Protein AF-A0A800CCV8-F1 (afdb_monomer_lite)

Radius of gyration: 23.52 Å; chains: 1; bounding box: 47×43×49 Å

Secondary structure (DSSP, 8-state):
--SSGGG----HHHHHHHHHHHHHHHHHHHHHHHHHH-----HHHH---------SS---HHHHHHHHHHTT-TT------

Structure (mmCIF, N/CA/C/O backbone):
data_AF-A0A800CCV8-F1
#
_entry.id   AF-A0A800CCV8-F1
#
loop_
_atom_site.group_PDB
_atom_site.id
_atom_site.type_symbol
_atom_site.label_atom_id
_atom_site.label_alt_id
_atom_site.label_comp_id
_atom_site.label_asym_id
_atom_site.label_entity_id
_atom_site.label_seq_id
_atom_site.pdbx_PDB_ins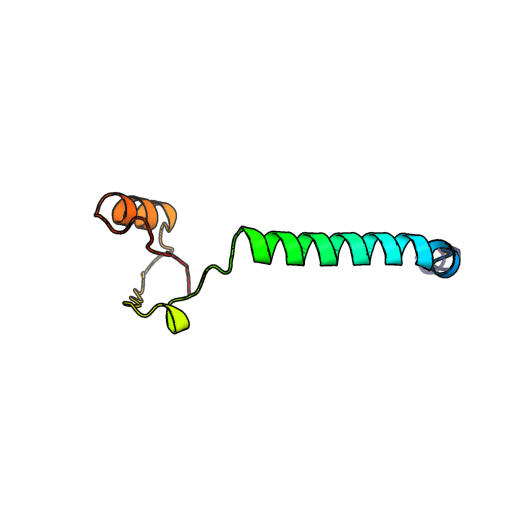_code
_atom_site.Cartn_x
_atom_site.Cartn_y
_atom_site.Cartn_z
_atom_site.occupancy
_atom_site.B_iso_or_equiv
_atom_site.auth_seq_id
_atom_site.auth_comp_id
_atom_site.auth_asym_id
_atom_site.auth_atom_id
_atom_site.pdbx_PDB_model_num
ATOM 1 N N . MET A 1 1 ? 28.798 28.707 -12.889 1.00 54.41 1 MET A N 1
ATOM 2 C CA . MET A 1 1 ? 27.911 27.558 -12.580 1.00 54.41 1 MET A CA 1
ATOM 3 C C . MET A 1 1 ? 27.274 26.875 -13.801 1.00 54.41 1 MET A C 1
ATOM 5 O O . MET A 1 1 ? 26.728 25.796 -13.642 1.00 54.41 1 MET A O 1
ATOM 9 N N . ARG A 1 2 ? 27.340 27.441 -15.020 1.00 56.12 2 ARG A N 1
ATOM 10 C CA . ARG A 1 2 ? 26.590 26.954 -16.199 1.00 56.12 2 ARG A CA 1
ATOM 11 C C . ARG A 1 2 ? 27.322 25.916 -17.078 1.00 56.12 2 ARG A C 1
ATOM 13 O O . ARG A 1 2 ? 26.758 25.455 -18.059 1.00 56.12 2 ARG A O 1
ATOM 20 N N . THR A 1 3 ? 28.563 25.554 -16.744 1.00 59.28 3 THR A N 1
ATOM 21 C CA . THR A 1 3 ? 29.473 24.774 -17.613 1.00 59.28 3 THR A CA 1
ATOM 22 C C . THR A 1 3 ? 29.759 23.347 -17.135 1.00 59.28 3 THR A C 1
ATOM 24 O O . THR A 1 3 ? 30.414 22.594 -17.849 1.00 59.28 3 THR A O 1
ATOM 27 N N . LEU A 1 4 ? 29.268 22.946 -15.956 1.00 63.66 4 LEU A N 1
ATOM 28 C CA . LEU A 1 4 ? 29.518 21.605 -15.402 1.00 63.66 4 LEU A CA 1
ATOM 29 C C . LEU A 1 4 ? 28.557 20.536 -15.953 1.00 63.66 4 LEU A C 1
ATOM 31 O O . LEU A 1 4 ? 28.916 19.366 -16.009 1.00 63.66 4 LEU A O 1
ATOM 35 N N . ILE A 1 5 ? 27.364 20.928 -16.416 1.00 63.94 5 ILE A N 1
ATOM 36 C CA . ILE A 1 5 ? 26.320 19.983 -16.850 1.00 63.94 5 ILE A CA 1
ATOM 37 C C . ILE A 1 5 ? 26.527 19.512 -18.305 1.00 63.94 5 ILE A C 1
ATOM 39 O O . ILE A 1 5 ? 26.132 18.406 -18.656 1.00 63.94 5 ILE A O 1
ATOM 43 N N . SER A 1 6 ? 27.212 20.288 -19.158 1.00 60.88 6 SER A N 1
ATOM 44 C CA . SER A 1 6 ? 27.311 19.974 -20.598 1.00 60.88 6 SER A CA 1
ATOM 45 C C . SER A 1 6 ? 28.292 18.845 -20.958 1.00 60.88 6 SER A C 1
ATOM 47 O O . SER A 1 6 ? 28.397 18.503 -22.132 1.00 60.88 6 SER A O 1
ATOM 49 N N . LYS A 1 7 ? 29.037 18.289 -19.989 1.00 63.94 7 LYS A N 1
ATOM 50 C CA . LYS A 1 7 ? 30.005 17.193 -20.210 1.00 63.94 7 LYS A CA 1
ATOM 51 C C . LYS A 1 7 ? 29.520 15.824 -19.716 1.00 63.94 7 LYS A C 1
ATOM 53 O O . LYS A 1 7 ? 30.260 14.849 -19.810 1.00 63.94 7 LYS A O 1
ATOM 58 N N . LEU A 1 8 ? 28.299 15.729 -19.192 1.00 71.06 8 LEU A N 1
ATOM 59 C CA . LEU A 1 8 ? 27.728 14.474 -18.700 1.00 71.06 8 LEU A CA 1
ATOM 60 C C . LEU A 1 8 ? 27.025 13.729 -19.842 1.00 71.06 8 LEU A C 1
ATOM 62 O O . LEU A 1 8 ? 25.814 13.821 -20.019 1.00 71.06 8 LEU A O 1
ATOM 66 N N . HIS A 1 9 ? 27.800 12.993 -20.639 1.00 74.12 9 HIS A N 1
ATOM 67 C CA . HIS A 1 9 ? 27.271 12.033 -21.609 1.00 74.12 9 HIS A CA 1
ATOM 68 C C . HIS A 1 9 ? 27.088 10.666 -20.939 1.00 74.12 9 HIS A C 1
ATOM 70 O O . HIS A 1 9 ? 28.032 9.887 -20.825 1.00 74.12 9 HIS A O 1
ATOM 76 N N . PHE A 1 10 ? 25.867 10.375 -20.492 1.00 82.06 10 PHE A N 1
ATOM 77 C CA . PHE A 1 10 ? 25.486 9.049 -20.004 1.00 82.06 10 PHE A CA 1
ATOM 78 C C . PHE A 1 10 ? 24.863 8.222 -21.131 1.00 82.06 10 PHE A C 1
ATOM 80 O O . PHE A 1 10 ? 23.903 8.651 -21.773 1.00 82.06 10 PHE A O 1
ATOM 87 N N . ASP A 1 11 ? 25.375 7.011 -21.345 1.00 85.81 11 ASP A N 1
ATOM 88 C CA . ASP A 1 11 ? 24.813 6.075 -22.318 1.00 85.81 11 ASP A CA 1
ATOM 89 C C . ASP A 1 11 ? 23.630 5.294 -21.722 1.00 85.81 11 ASP A C 1
ATOM 91 O O . ASP A 1 11 ? 23.743 4.150 -21.274 1.00 85.81 11 ASP A O 1
ATOM 95 N N . PHE A 1 12 ? 22.464 5.936 -21.708 1.00 86.69 12 PHE A N 1
ATOM 96 C CA . PHE A 1 12 ? 21.216 5.301 -21.285 1.00 86.69 12 PHE A CA 1
ATOM 97 C C . PHE A 1 12 ? 20.766 4.201 -22.254 1.00 86.69 12 PHE A C 1
ATOM 99 O O . PHE A 1 12 ? 20.186 3.194 -21.837 1.00 86.69 12 PHE A O 1
ATOM 106 N N . MET A 1 13 ? 21.030 4.372 -23.552 1.00 90.69 13 MET A N 1
ATOM 107 C CA . MET A 1 13 ? 20.527 3.461 -24.581 1.00 90.69 13 MET A CA 1
ATOM 108 C C . MET A 1 13 ? 21.271 2.127 -24.572 1.00 90.69 13 MET A C 1
ATOM 110 O O . MET A 1 13 ? 20.631 1.077 -24.682 1.00 90.69 13 MET A O 1
ATOM 114 N N . GLY A 1 14 ? 22.584 2.136 -24.332 1.00 89.44 14 GLY A N 1
ATOM 115 C CA . GLY A 1 14 ? 23.385 0.925 -24.165 1.00 89.44 14 GLY A CA 1
ATOM 116 C C . GLY A 1 14 ? 22.981 0.090 -22.946 1.00 89.44 14 GLY A C 1
ATOM 117 O O . GLY A 1 14 ? 23.075 -1.138 -22.974 1.00 89.44 14 GLY A O 1
ATOM 118 N N . LYS A 1 15 ? 22.461 0.719 -21.881 1.00 93.12 15 LYS A N 1
ATOM 119 C CA . LYS A 1 15 ? 22.034 0.034 -20.643 1.00 93.12 15 LYS A CA 1
ATOM 120 C C . LYS A 1 15 ? 20.558 -0.367 -20.613 1.00 93.12 15 LYS A C 1
ATOM 122 O O . LYS A 1 15 ? 20.140 -1.064 -19.687 1.00 93.12 15 LYS A O 1
ATOM 127 N N . ARG A 1 16 ? 19.774 -0.020 -21.641 1.00 94.00 16 ARG A N 1
ATOM 128 C CA . ARG A 1 16 ? 18.325 -0.284 -21.707 1.00 94.00 16 ARG A CA 1
ATOM 129 C C . ARG A 1 16 ? 17.954 -1.742 -21.433 1.00 94.00 16 ARG A C 1
ATOM 131 O O . ARG A 1 16 ? 16.988 -1.989 -20.724 1.00 94.00 16 ARG A O 1
ATOM 138 N N . LYS A 1 17 ? 18.696 -2.709 -21.986 1.00 94.38 17 LYS A N 1
ATOM 139 C CA . LYS A 1 17 ? 18.384 -4.142 -21.810 1.00 94.38 17 LYS A CA 1
ATOM 140 C C . LYS A 1 17 ? 18.535 -4.594 -20.355 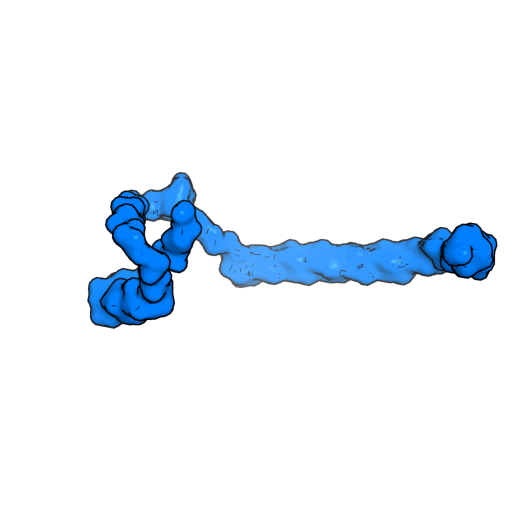1.00 94.38 17 LYS A C 1
ATOM 142 O O . LYS A 1 17 ? 17.684 -5.326 -19.863 1.00 94.38 17 LYS A O 1
ATOM 147 N N . LEU A 1 18 ? 19.576 -4.121 -19.665 1.00 95.44 18 LEU A N 1
ATOM 148 C CA . LEU A 1 18 ? 19.792 -4.418 -18.247 1.00 95.44 18 LEU A CA 1
ATOM 149 C C . LEU A 1 18 ? 18.684 -3.799 -17.388 1.00 95.44 18 LEU A C 1
ATOM 151 O O . LEU A 1 18 ? 18.093 -4.488 -16.562 1.00 95.44 18 LEU A O 1
ATOM 155 N N . ALA A 1 19 ? 18.361 -2.526 -17.632 1.00 96.06 19 ALA A N 1
ATOM 156 C CA . ALA A 1 19 ? 17.273 -1.841 -16.938 1.00 96.06 19 ALA A CA 1
ATOM 157 C C . ALA A 1 19 ? 15.915 -2.520 -17.185 1.00 96.06 19 ALA A C 1
ATOM 159 O O . ALA A 1 19 ? 15.121 -2.666 -16.259 1.00 96.06 19 ALA A O 1
ATOM 160 N N . MET A 1 20 ? 15.662 -2.988 -18.412 1.00 96.81 20 MET A N 1
ATOM 161 C CA . MET A 1 20 ? 14.444 -3.717 -18.768 1.00 96.81 20 MET A CA 1
ATOM 162 C C . MET A 1 20 ? 14.347 -5.053 -18.030 1.00 96.81 20 MET A C 1
ATOM 164 O O . MET A 1 20 ? 13.308 -5.334 -17.443 1.00 96.81 20 MET A O 1
ATOM 168 N N . PHE A 1 21 ? 15.422 -5.848 -18.002 1.00 97.94 21 PHE A N 1
ATOM 169 C CA . PHE A 1 21 ? 15.435 -7.107 -17.253 1.00 97.94 21 PHE A CA 1
ATOM 170 C C . PHE A 1 21 ? 15.190 -6.874 -15.759 1.00 97.94 21 PHE A C 1
ATOM 172 O O . PHE A 1 21 ? 14.341 -7.531 -15.163 1.00 97.94 21 PHE A O 1
ATOM 179 N N . PHE A 1 22 ? 15.873 -5.888 -15.174 1.00 98.06 22 PHE A N 1
ATOM 180 C CA . PHE A 1 22 ? 15.675 -5.510 -13.778 1.00 98.06 22 PHE A CA 1
ATOM 181 C C . PHE A 1 22 ? 14.231 -5.065 -13.497 1.00 98.06 22 PHE A C 1
ATOM 183 O O . PHE A 1 22 ? 13.626 -5.512 -12.526 1.00 98.06 22 PHE A O 1
ATOM 190 N N . SER A 1 23 ? 13.641 -4.255 -14.381 1.00 98.00 23 SER A N 1
ATOM 191 C CA . SER A 1 23 ? 12.248 -3.806 -14.251 1.00 98.00 23 SER A CA 1
ATOM 192 C C . SER A 1 23 ? 11.269 -4.978 -14.312 1.00 98.00 23 SER A C 1
ATOM 194 O O . SER A 1 23 ? 10.374 -5.075 -13.478 1.00 98.00 23 SER A O 1
ATOM 196 N N . ILE A 1 24 ? 11.459 -5.898 -15.262 1.00 98.38 24 ILE A N 1
ATOM 197 C CA . ILE A 1 24 ? 10.625 -7.099 -15.387 1.00 98.38 24 ILE A CA 1
ATOM 198 C C . ILE A 1 24 ? 10.746 -7.962 -14.130 1.00 98.38 24 ILE A C 1
ATOM 200 O O . ILE A 1 24 ? 9.729 -8.404 -13.603 1.00 98.38 24 ILE A O 1
ATOM 204 N N . ALA A 1 25 ? 11.960 -8.163 -13.613 1.00 98.50 25 ALA A N 1
ATOM 205 C CA . ALA A 1 25 ? 12.170 -8.925 -12.388 1.00 98.50 25 ALA A CA 1
ATOM 206 C C . ALA A 1 25 ? 11.434 -8.300 -11.190 1.00 98.50 25 ALA A C 1
ATOM 208 O O . ALA A 1 25 ? 10.784 -9.020 -10.430 1.00 98.50 25 ALA A O 1
ATOM 209 N N . LEU A 1 26 ? 11.470 -6.970 -11.046 1.00 98.44 26 LEU A N 1
ATOM 210 C CA . LEU A 1 26 ? 10.722 -6.263 -10.002 1.00 98.44 26 LEU A CA 1
ATOM 211 C C . LEU A 1 26 ? 9.208 -6.413 -10.164 1.00 98.44 26 LEU A C 1
ATOM 213 O O . LEU A 1 26 ? 8.519 -6.679 -9.182 1.00 98.44 26 LEU A O 1
ATOM 217 N N . ILE A 1 27 ? 8.694 -6.294 -11.391 1.00 98.44 27 ILE A N 1
ATOM 218 C CA . ILE A 1 27 ? 7.266 -6.481 -11.681 1.00 98.44 27 ILE A CA 1
ATOM 219 C C . ILE A 1 27 ? 6.836 -7.900 -11.306 1.00 98.44 27 ILE A C 1
ATOM 221 O O . ILE A 1 27 ? 5.876 -8.072 -10.561 1.00 98.44 27 ILE A O 1
ATOM 225 N N . VAL A 1 28 ? 7.568 -8.919 -11.762 1.00 98.44 28 VAL A N 1
ATOM 226 C CA . VAL A 1 28 ? 7.268 -10.323 -11.442 1.00 98.44 28 VAL A CA 1
ATOM 227 C C . VAL A 1 28 ? 7.318 -10.560 -9.934 1.00 98.44 28 VAL A C 1
ATOM 229 O O . VAL A 1 28 ? 6.422 -11.196 -9.390 1.00 98.44 28 VAL A O 1
ATOM 232 N N . THR A 1 29 ? 8.315 -10.007 -9.243 1.00 98.12 29 THR A N 1
ATOM 233 C CA . THR A 1 29 ? 8.436 -10.129 -7.782 1.00 98.12 29 THR A CA 1
ATOM 234 C C . THR A 1 29 ? 7.263 -9.463 -7.061 1.00 98.12 29 THR A C 1
ATOM 236 O O . THR A 1 29 ? 6.723 -10.029 -6.114 1.00 98.12 29 THR A O 1
ATOM 239 N N . SER A 1 30 ? 6.827 -8.288 -7.522 1.00 97.25 30 SER A N 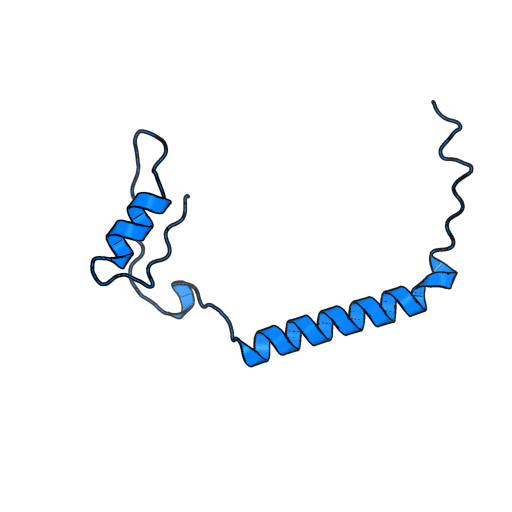1
ATOM 240 C CA . SER A 1 30 ? 5.663 -7.585 -6.975 1.00 97.25 30 SER A CA 1
ATOM 241 C C . SER A 1 30 ? 4.376 -8.390 -7.168 1.00 97.25 30 SER A C 1
ATOM 243 O O . SER A 1 30 ? 3.633 -8.592 -6.208 1.00 97.25 30 SER A O 1
ATOM 245 N N . LEU A 1 31 ? 4.154 -8.929 -8.371 1.00 97.62 31 LEU A N 1
ATOM 246 C CA . LEU A 1 31 ? 2.999 -9.778 -8.667 1.00 97.62 31 LEU A CA 1
ATOM 247 C C . LEU A 1 31 ? 3.017 -11.075 -7.850 1.00 97.62 31 LEU A C 1
ATOM 249 O O . LEU A 1 31 ? 1.990 -11.465 -7.302 1.00 97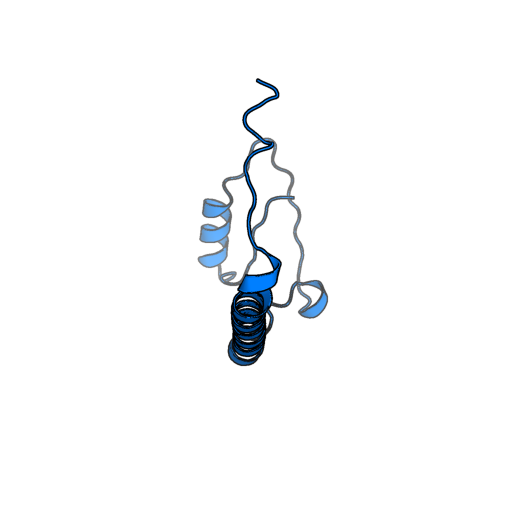.62 31 LEU A O 1
ATOM 253 N N . ALA A 1 32 ? 4.178 -11.719 -7.713 1.00 97.56 32 ALA A N 1
ATOM 254 C CA . ALA A 1 32 ? 4.332 -12.910 -6.882 1.00 97.56 32 ALA A CA 1
ATOM 255 C C . ALA A 1 32 ? 4.059 -12.603 -5.402 1.00 97.56 32 ALA A C 1
ATOM 257 O O . ALA A 1 32 ? 3.345 -13.350 -4.737 1.00 97.56 32 ALA A O 1
ATOM 258 N N . SER A 1 33 ? 4.569 -11.478 -4.892 1.00 97.19 33 SER A N 1
ATOM 259 C CA . SER A 1 33 ? 4.285 -11.015 -3.531 1.00 97.19 33 SER A CA 1
ATOM 260 C C . SER A 1 33 ? 2.787 -10.809 -3.313 1.00 97.19 33 SER A C 1
ATOM 262 O O . SER A 1 33 ? 2.256 -11.261 -2.301 1.00 97.19 33 SER A O 1
ATOM 264 N N . LEU A 1 34 ? 2.107 -10.168 -4.266 1.00 96.19 34 LEU A N 1
ATOM 265 C CA . LEU A 1 34 ? 0.664 -9.950 -4.218 1.00 96.19 34 LEU A CA 1
ATOM 266 C C . LEU A 1 34 ? -0.117 -11.272 -4.241 1.00 96.19 34 LEU A C 1
ATOM 268 O O . LEU A 1 34 ? -1.062 -11.434 -3.479 1.00 96.19 34 LEU A O 1
ATOM 272 N N . ALA A 1 35 ? 0.298 -12.233 -5.070 1.00 95.69 35 ALA A N 1
ATOM 273 C CA . ALA A 1 35 ? -0.352 -13.538 -5.173 1.00 95.69 35 ALA A CA 1
ATOM 274 C C . ALA A 1 35 ? -0.175 -14.404 -3.912 1.00 95.69 35 ALA A C 1
ATOM 276 O O . ALA A 1 35 ? -1.090 -15.134 -3.547 1.00 95.69 35 ALA A O 1
ATOM 277 N N . ILE A 1 36 ? 0.984 -14.327 -3.243 1.00 96.31 36 ILE A N 1
ATOM 278 C CA . ILE A 1 36 ? 1.285 -15.125 -2.040 1.00 96.31 36 ILE A CA 1
ATOM 279 C C . ILE A 1 36 ? 0.679 -14.498 -0.779 1.00 96.31 36 ILE A C 1
ATOM 281 O O . ILE A 1 36 ? 0.140 -15.213 0.060 1.00 96.31 36 ILE A O 1
ATOM 285 N N . ARG A 1 37 ? 0.806 -13.175 -0.610 1.00 93.19 37 ARG A N 1
ATOM 286 C CA . ARG A 1 37 ? 0.358 -12.468 0.605 1.00 93.19 37 ARG A CA 1
ATOM 287 C C . ARG A 1 37 ? -1.090 -11.993 0.526 1.00 93.19 37 ARG A C 1
ATOM 289 O O . ARG A 1 37 ? -1.684 -11.719 1.562 1.00 93.19 37 ARG A O 1
ATOM 296 N N . GLY A 1 38 ? -1.645 -11.894 -0.679 1.00 89.56 38 GLY A N 1
ATOM 297 C CA . GLY A 1 38 ? -2.953 -11.299 -0.915 1.00 89.56 38 GLY A CA 1
ATOM 298 C C . GLY A 1 38 ? -2.947 -9.773 -0.796 1.00 89.56 38 GLY A C 1
ATOM 299 O O . GLY A 1 38 ? -1.908 -9.126 -0.641 1.00 89.56 38 GLY A O 1
ATOM 300 N N . LEU A 1 39 ? -4.145 -9.201 -0.897 1.00 89.25 39 LEU A N 1
ATOM 301 C CA . LEU A 1 39 ? -4.416 -7.782 -0.684 1.00 89.25 39 LEU A CA 1
ATOM 302 C C . LEU A 1 39 ? -4.873 -7.560 0.761 1.00 89.25 39 LEU A C 1
ATOM 304 O O . LEU A 1 39 ? -5.707 -8.310 1.266 1.00 89.25 39 LEU A O 1
ATOM 308 N N . VAL A 1 40 ? -4.374 -6.500 1.401 1.00 83.94 40 VAL A N 1
ATOM 309 C CA . VAL A 1 40 ? -4.968 -5.985 2.642 1.00 83.94 40 VAL A CA 1
ATOM 310 C C . VAL A 1 40 ? -6.144 -5.106 2.237 1.00 83.94 40 VAL A C 1
ATOM 312 O O . VAL A 1 40 ? -5.963 -3.972 1.796 1.00 83.94 40 VAL A O 1
ATOM 315 N N . PHE A 1 41 ? -7.344 -5.669 2.305 1.00 86.75 41 PHE A N 1
ATOM 316 C CA . PHE A 1 41 ? -8.563 -4.963 1.943 1.00 86.75 41 PHE A CA 1
ATOM 317 C C . PHE A 1 41 ? -8.927 -3.924 3.009 1.00 86.75 41 PHE A C 1
ATOM 319 O O . PHE A 1 41 ? -8.897 -4.214 4.202 1.00 86.75 41 PHE A O 1
ATOM 326 N N . GLY A 1 42 ? -9.257 -2.710 2.566 1.00 84.81 42 GLY A N 1
ATOM 327 C CA . GLY A 1 42 ? -9.797 -1.663 3.433 1.00 84.81 42 GLY A CA 1
ATOM 328 C C . GLY A 1 42 ? -11.276 -1.881 3.761 1.00 84.81 42 GLY A C 1
ATOM 329 O O . GLY A 1 42 ? -11.924 -2.772 3.201 1.00 84.81 42 GLY A O 1
ATOM 330 N N . ILE A 1 43 ? -11.821 -1.013 4.620 1.00 85.56 43 ILE A N 1
ATOM 331 C CA . ILE A 1 43 ? -13.198 -1.126 5.133 1.00 85.56 43 ILE A CA 1
ATOM 332 C C . ILE A 1 43 ? -14.251 -1.135 4.017 1.00 85.56 43 ILE A C 1
ATOM 334 O O . ILE A 1 43 ? -15.295 -1.764 4.167 1.00 85.56 43 ILE A O 1
ATOM 338 N N . ASP A 1 44 ? -13.960 -0.486 2.884 1.00 89.38 44 ASP A N 1
ATOM 339 C CA . ASP A 1 44 ? -14.850 -0.421 1.719 1.00 89.38 44 ASP A CA 1
ATOM 340 C C . ASP A 1 44 ? -15.144 -1.808 1.124 1.00 89.38 44 ASP A C 1
ATOM 342 O O . ASP A 1 44 ? -16.171 -2.010 0.480 1.00 89.38 44 ASP A O 1
ATOM 346 N N . PHE A 1 45 ? -14.248 -2.776 1.347 1.00 89.50 45 PHE A N 1
ATOM 347 C CA . PHE A 1 45 ? -14.348 -4.138 0.823 1.00 89.50 45 PHE A CA 1
ATOM 348 C C . PHE A 1 45 ? -14.615 -5.184 1.911 1.00 89.50 45 PHE A C 1
ATOM 350 O O . PHE A 1 45 ? -15.177 -6.236 1.611 1.00 89.50 45 PHE A O 1
ATOM 357 N N . THR A 1 46 ? -14.219 -4.926 3.162 1.00 86.88 46 THR A N 1
ATOM 358 C CA . THR A 1 46 ? -14.432 -5.851 4.292 1.00 86.88 46 THR A CA 1
ATOM 359 C C . THR A 1 46 ? -15.688 -5.542 5.102 1.00 86.88 46 THR A C 1
ATOM 361 O O . THR A 1 46 ? -16.134 -6.380 5.884 1.00 86.88 46 THR A O 1
ATOM 364 N N . GLY A 1 47 ? -16.255 -4.344 4.944 1.00 83.56 47 GLY A N 1
ATOM 365 C CA . GLY A 1 47 ? -17.224 -3.794 5.884 1.00 83.56 47 GLY A CA 1
ATOM 366 C C . GLY A 1 47 ? -16.587 -3.476 7.242 1.00 83.56 47 GLY A C 1
ATOM 367 O O . GLY A 1 47 ? -15.369 -3.567 7.421 1.00 83.56 47 GLY A O 1
ATOM 368 N N . GLY A 1 48 ? -17.427 -3.096 8.205 1.00 87.00 48 GLY A N 1
ATOM 369 C CA . GLY A 1 48 ? -17.016 -2.756 9.567 1.00 87.00 48 GLY A CA 1
ATOM 370 C C . GLY A 1 48 ? -17.455 -1.356 9.981 1.00 87.00 48 GLY A C 1
ATOM 371 O O . GLY A 1 48 ? -18.406 -0.801 9.429 1.00 87.00 48 GLY A O 1
ATOM 372 N N . THR A 1 49 ? -16.755 -0.800 10.968 1.00 88.06 49 THR A N 1
ATOM 373 C CA . THR A 1 49 ? -17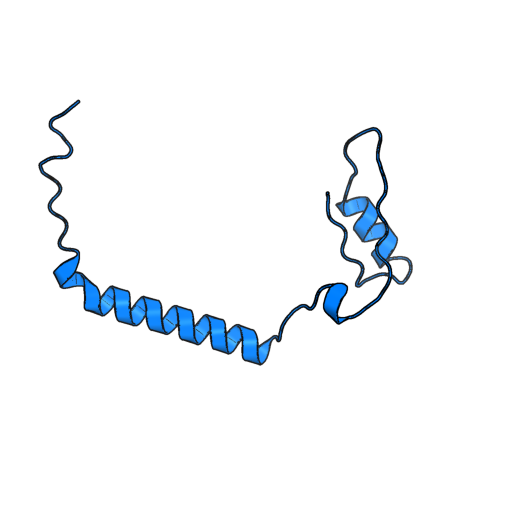.063 0.508 11.553 1.00 88.06 49 THR A CA 1
ATOM 374 C C . THR A 1 49 ? -15.879 1.447 11.372 1.00 88.06 49 THR A C 1
ATOM 376 O O . THR A 1 49 ? -14.773 1.138 11.813 1.00 88.06 49 THR A O 1
ATOM 379 N N . LEU A 1 50 ? -16.125 2.611 10.770 1.00 89.25 50 LEU A N 1
ATOM 380 C CA . LEU A 1 50 ? -15.195 3.737 10.764 1.00 89.25 50 LEU A CA 1
ATOM 381 C C . LEU A 1 50 ? -15.550 4.674 11.917 1.00 89.25 50 LEU A C 1
ATOM 383 O O . LEU A 1 50 ? -16.705 5.078 12.047 1.00 89.25 50 LEU A O 1
ATOM 387 N N . ILE A 1 51 ? -14.566 5.010 12.749 1.00 89.38 51 ILE A N 1
ATOM 388 C CA . ILE A 1 51 ? -14.728 5.976 13.835 1.00 89.38 51 ILE A CA 1
ATOM 389 C C . ILE A 1 51 ? -13.716 7.091 13.617 1.00 89.38 51 ILE A C 1
ATOM 391 O O . ILE A 1 51 ? -12.510 6.858 13.651 1.00 89.38 51 ILE A O 1
ATOM 395 N N . GLU A 1 52 ? -14.226 8.299 13.423 1.00 90.75 52 GLU A N 1
ATOM 396 C CA . GLU A 1 52 ? -13.425 9.513 13.333 1.00 90.75 52 GLU A CA 1
ATOM 397 C C . GLU A 1 52 ? -13.551 10.288 14.643 1.00 90.75 52 GLU A C 1
ATOM 399 O O . GLU A 1 52 ? -14.651 10.494 15.162 1.00 90.75 52 GLU A O 1
ATOM 404 N N . VAL A 1 53 ? -12.412 10.700 15.197 1.00 90.81 53 VAL A N 1
ATOM 405 C CA . VAL A 1 53 ? -12.348 11.417 16.473 1.00 90.81 53 VAL A CA 1
ATOM 406 C C . VAL A 1 53 ? -11.477 12.650 16.309 1.00 90.81 53 VAL A C 1
ATOM 408 O O . VAL A 1 53 ? -10.331 12.560 15.877 1.00 90.81 53 VAL A O 1
ATOM 411 N N . GLY A 1 54 ? -12.028 13.808 16.668 1.00 90.94 54 GLY A N 1
ATOM 412 C CA . GLY A 1 54 ? -11.285 15.061 16.703 1.00 90.94 54 GLY A CA 1
ATOM 413 C C . GLY A 1 54 ? -10.528 15.202 18.019 1.00 90.94 54 GLY A C 1
ATOM 414 O O . GLY A 1 54 ? -11.132 15.137 19.091 1.00 90.94 54 GLY A O 1
ATOM 415 N N . TYR A 1 55 ? -9.221 15.439 17.941 1.00 89.56 55 TYR A N 1
ATOM 416 C CA . TYR A 1 55 ? -8.385 15.744 19.099 1.00 89.56 55 TYR A CA 1
ATOM 417 C C . TYR A 1 55 ? -8.020 17.230 19.110 1.00 89.56 55 TYR A C 1
ATOM 419 O O . TYR A 1 55 ? -7.769 17.828 18.068 1.00 89.56 55 TYR A O 1
ATOM 427 N N . ALA A 1 56 ? -7.983 17.839 20.298 1.00 90.31 56 ALA A N 1
ATOM 428 C CA . ALA A 1 56 ? -7.564 19.237 20.451 1.00 90.31 56 ALA A CA 1
ATOM 429 C C . ALA A 1 56 ? -6.047 19.439 20.250 1.00 90.31 56 ALA A C 1
ATOM 431 O O . ALA A 1 56 ? -5.593 20.556 20.021 1.00 90.31 56 ALA A O 1
ATOM 432 N N . GLN A 1 57 ? -5.276 18.359 20.367 1.00 88.38 57 GLN A N 1
ATOM 433 C CA . GLN A 1 57 ? -3.823 18.289 20.231 1.00 88.38 57 GLN A CA 1
ATOM 434 C C . GLN A 1 57 ? -3.464 17.000 19.486 1.00 88.38 57 GLN A C 1
ATOM 436 O O . GLN A 1 57 ? -4.294 16.090 19.432 1.00 88.38 57 GLN A O 1
ATOM 441 N N . ASP A 1 58 ? -2.248 16.905 18.950 1.00 87.69 58 ASP A N 1
ATOM 442 C CA . ASP A 1 58 ? -1.806 15.716 18.215 1.00 87.69 58 ASP A CA 1
ATOM 443 C C . ASP A 1 58 ? -1.987 14.444 19.055 1.00 87.69 58 ASP A C 1
ATOM 445 O O . ASP A 1 58 ? -1.558 14.362 20.211 1.00 87.69 58 ASP A O 1
ATOM 449 N N . ALA A 1 59 ? -2.670 13.457 18.475 1.00 88.50 59 ALA A N 1
ATOM 450 C CA . ALA A 1 59 ? -2.951 12.194 19.136 1.00 88.50 59 ALA A CA 1
ATOM 451 C C . ALA A 1 59 ? -1.736 11.261 19.076 1.00 88.50 59 ALA A C 1
ATOM 453 O O . ALA A 1 59 ? -1.112 11.099 18.026 1.00 88.50 59 ALA A O 1
ATOM 454 N N . ASP A 1 60 ? -1.450 10.574 20.184 1.00 91.81 60 ASP A N 1
ATOM 455 C CA . ASP A 1 60 ? -0.492 9.469 20.189 1.00 91.81 60 ASP A CA 1
ATOM 456 C C . ASP A 1 60 ? -1.138 8.221 19.566 1.00 91.81 60 ASP A C 1
ATOM 458 O O . ASP A 1 60 ? -1.835 7.440 20.223 1.00 91.81 60 ASP A O 1
ATOM 462 N N . LEU A 1 61 ? -0.920 8.046 18.261 1.00 91.81 61 LEU A N 1
ATOM 463 C CA . LEU A 1 61 ? -1.474 6.925 17.502 1.00 91.81 61 LEU A CA 1
ATOM 464 C C . LEU A 1 61 ? -0.986 5.563 18.006 1.00 91.81 61 LEU A C 1
ATOM 466 O O . LEU A 1 61 ? -1.707 4.575 17.868 1.00 91.81 61 LEU A O 1
ATOM 470 N N . GLU A 1 62 ? 0.226 5.486 18.557 1.00 92.12 62 GLU A N 1
ATOM 471 C CA . GLU A 1 62 ? 0.785 4.228 19.045 1.00 92.12 62 GLU A CA 1
ATOM 472 C C . GLU A 1 62 ? 0.102 3.815 20.347 1.00 92.12 62 GLU A C 1
ATOM 474 O O . GLU A 1 62 ? -0.321 2.666 20.480 1.00 92.12 62 GLU A O 1
ATOM 479 N N . GLN A 1 63 ? -0.120 4.767 21.258 1.00 93.25 63 GLN A N 1
ATOM 480 C CA . GLN A 1 63 ? -0.896 4.517 22.469 1.00 93.25 63 GLN A CA 1
ATOM 481 C C . GLN A 1 63 ? -2.320 4.050 22.137 1.00 93.25 63 GLN A C 1
ATOM 483 O O . GLN A 1 63 ? -2.789 3.053 22.690 1.00 93.25 63 GLN A O 1
ATOM 488 N N . VAL A 1 64 ? -3.006 4.731 21.211 1.00 92.88 64 VAL A N 1
ATOM 489 C CA . VAL A 1 64 ? -4.366 4.353 20.788 1.00 92.88 64 VAL A CA 1
ATOM 490 C C . VAL A 1 64 ? -4.377 2.945 20.184 1.00 92.88 64 VAL A C 1
ATOM 492 O O . VAL A 1 64 ? -5.219 2.123 20.553 1.00 92.88 64 VAL A O 1
ATOM 495 N N . ARG A 1 65 ? -3.411 2.628 19.314 1.00 92.56 65 ARG A N 1
ATOM 496 C CA . ARG A 1 65 ? -3.271 1.298 18.703 1.00 92.56 65 ARG A CA 1
ATOM 497 C C . ARG A 1 65 ? -3.047 0.205 19.748 1.00 92.56 65 ARG A C 1
ATOM 499 O O . ARG A 1 65 ? -3.695 -0.836 19.680 1.00 92.56 65 ARG A O 1
ATOM 506 N N . GLN A 1 66 ? -2.185 0.444 20.736 1.00 94.19 66 GLN A N 1
ATOM 507 C CA . GLN A 1 66 ? -1.920 -0.514 21.814 1.00 94.19 66 GLN A CA 1
ATOM 508 C C . GLN A 1 66 ? -3.153 -0.759 22.687 1.00 94.19 66 GLN A C 1
ATOM 510 O O . GLN A 1 66 ? -3.463 -1.906 23.012 1.00 94.19 66 GLN A O 1
ATOM 515 N N . VAL A 1 67 ? -3.887 0.299 23.044 1.00 94.38 67 VAL A N 1
ATOM 516 C CA . VAL A 1 67 ? -5.131 0.169 23.815 1.00 94.38 67 VAL A CA 1
ATOM 517 C C . VAL A 1 67 ? -6.153 -0.663 23.043 1.00 94.38 67 VAL A C 1
ATOM 519 O O . VAL A 1 67 ? -6.722 -1.589 23.616 1.00 94.38 67 VAL A O 1
ATOM 522 N N . LEU A 1 68 ? -6.356 -0.400 21.750 1.00 93.50 68 LEU A N 1
ATOM 523 C CA . LEU A 1 68 ? -7.284 -1.176 20.920 1.00 93.50 68 LEU A CA 1
ATOM 524 C C . LEU A 1 68 ? -6.858 -2.644 20.798 1.00 93.50 68 LEU A C 1
ATOM 526 O O . LEU A 1 68 ? -7.684 -3.539 20.997 1.00 93.50 68 LEU A O 1
ATOM 530 N N . ALA A 1 69 ? -5.568 -2.905 20.577 1.00 93.38 69 ALA A N 1
ATOM 531 C CA . ALA A 1 69 ? -5.048 -4.264 20.484 1.00 93.38 69 ALA A CA 1
ATOM 532 C C . ALA A 1 69 ? -5.263 -5.077 21.772 1.00 93.38 69 ALA A C 1
ATOM 534 O O . ALA A 1 69 ? -5.636 -6.248 21.704 1.00 93.38 69 ALA A O 1
ATOM 535 N N . ASN A 1 70 ? -5.116 -4.445 22.939 1.00 94.81 70 ASN A N 1
ATOM 536 C CA . ASN A 1 70 ? -5.350 -5.078 24.240 1.00 94.81 70 ASN A CA 1
ATOM 537 C C . ASN A 1 70 ? -6.842 -5.300 24.563 1.00 94.81 70 ASN A C 1
ATOM 539 O O . ASN A 1 70 ? -7.158 -6.078 25.460 1.00 94.81 70 ASN A O 1
ATOM 543 N N . ASN A 1 71 ? -7.759 -4.637 23.850 1.00 92.19 71 ASN A N 1
ATOM 544 C CA . ASN A 1 71 ? -9.208 -4.675 24.092 1.00 92.19 71 ASN A CA 1
ATOM 545 C C . ASN A 1 71 ? -9.980 -5.431 22.992 1.00 92.19 71 ASN A C 1
ATOM 547 O O . ASN A 1 71 ? -11.100 -5.060 22.657 1.00 92.19 71 ASN A O 1
ATOM 551 N N . ALA A 1 72 ? -9.393 -6.502 22.443 1.00 90.75 72 ALA A N 1
ATOM 552 C CA . ALA A 1 72 ? -9.963 -7.364 21.393 1.00 90.75 72 ALA A CA 1
ATOM 553 C C . ALA A 1 72 ? -10.078 -6.745 19.983 1.00 90.75 72 ALA A C 1
ATOM 555 O O . ALA A 1 72 ? -10.628 -7.376 19.083 1.00 90.75 72 ALA A O 1
ATOM 556 N N . PHE A 1 73 ? -9.496 -5.564 19.753 1.00 90.12 73 PHE A N 1
ATOM 557 C CA . PHE A 1 73 ? -9.440 -4.909 18.442 1.00 90.12 73 PHE A CA 1
ATOM 558 C C . PHE A 1 73 ? -8.017 -4.932 17.862 1.00 90.12 73 PHE A C 1
ATOM 560 O O . PHE A 1 73 ? -7.505 -3.919 17.391 1.00 90.12 73 PHE A O 1
ATOM 567 N N . SER A 1 74 ? -7.354 -6.093 17.890 1.00 85.44 74 SER A N 1
ATOM 568 C CA . SER A 1 74 ? -5.978 -6.273 17.388 1.00 85.44 74 SER A CA 1
ATOM 569 C C . SER A 1 74 ? -5.805 -5.984 15.898 1.00 85.44 74 SER A C 1
ATOM 571 O O . SER A 1 74 ? -4.698 -5.691 15.458 1.00 85.44 74 SER A O 1
ATOM 573 N N . GLU A 1 75 ? -6.887 -6.062 15.127 1.00 83.88 75 GLU A N 1
ATOM 574 C CA . GLU A 1 75 ? -6.893 -5.793 13.686 1.00 83.88 75 GLU A CA 1
ATOM 575 C C . GLU A 1 75 ? -7.317 -4.352 13.350 1.00 83.88 75 GLU A C 1
ATOM 577 O O . GLU A 1 75 ? -7.380 -3.986 12.176 1.00 83.88 75 GLU A O 1
ATOM 582 N N . ALA A 1 76 ? -7.603 -3.515 14.356 1.00 87.81 76 ALA A N 1
ATOM 583 C CA . ALA A 1 76 ? -8.004 -2.134 14.122 1.00 87.81 76 ALA A CA 1
ATOM 584 C C . ALA A 1 76 ? -6.856 -1.307 13.523 1.00 87.81 76 ALA A C 1
ATOM 586 O O . ALA A 1 76 ? -5.754 -1.219 14.071 1.00 87.81 76 ALA A O 1
ATOM 587 N N . GLN A 1 77 ? -7.146 -0.654 12.400 1.00 87.62 77 GLN A N 1
ATOM 588 C CA . GLN A 1 77 ? -6.248 0.291 11.744 1.00 87.62 77 GLN A CA 1
ATOM 589 C C . GLN A 1 77 ? -6.441 1.678 12.367 1.00 87.62 77 GLN A C 1
ATOM 591 O O . GLN A 1 77 ? -7.541 2.225 12.347 1.00 87.62 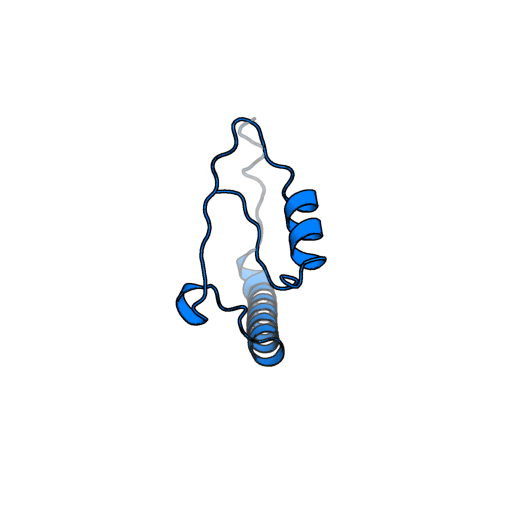77 GLN A O 1
ATOM 596 N N . VAL A 1 78 ? -5.366 2.249 12.917 1.00 90.62 78 VAL A N 1
ATOM 597 C CA . VAL A 1 78 ? -5.360 3.601 13.499 1.00 90.62 78 VAL A CA 1
ATOM 598 C C . VAL A 1 78 ? -4.488 4.497 12.634 1.00 90.62 78 VAL A C 1
ATOM 600 O O . VAL A 1 78 ? -3.282 4.248 12.509 1.00 90.62 78 VAL A O 1
ATOM 603 N N . GLN A 1 79 ? -5.099 5.533 12.062 1.00 88.31 79 GLN A N 1
ATOM 604 C CA . GLN A 1 79 ? -4.460 6.500 11.176 1.00 88.31 79 GLN A CA 1
ATOM 605 C C . GLN A 1 79 ? -4.906 7.928 11.499 1.00 88.31 79 GLN A C 1
ATOM 607 O O . GLN A 1 79 ? -6.007 8.147 12.000 1.00 88.31 79 GLN A O 1
ATOM 612 N N . GLN A 1 80 ? -4.036 8.887 11.197 1.00 88.94 80 GLN A N 1
ATOM 613 C CA . GLN A 1 80 ? -4.355 10.309 11.251 1.00 88.94 80 GLN A CA 1
ATOM 614 C C . GLN A 1 80 ? -5.017 10.730 9.933 1.00 88.94 80 GLN A C 1
ATOM 616 O O . GLN A 1 80 ? -4.562 10.317 8.863 1.00 88.94 80 GLN A O 1
ATOM 621 N N . PHE A 1 81 ? -6.082 11.524 10.038 1.00 79.00 81 PHE A N 1
ATOM 622 C CA . PHE A 1 81 ? -6.825 12.116 8.924 1.00 79.00 81 PHE A CA 1
ATOM 623 C C . PHE A 1 81 ? -6.637 13.633 8.893 1.00 79.00 81 PHE A C 1
ATOM 625 O O . PHE A 1 81 ? -6.413 14.216 9.981 1.00 79.00 81 PHE A O 1
#

Sequence (81 aa):
MRTLISKLHFDFMGKRKLAMFFSIALIVTSLASLAIRGLVFGIDFTGGTLIEVGYAQDADLEQVRQVLANNAFSEAQVQQF

Foldseek 3Di:
DPPPPPPDDDDPVVCVVVVVVVVVVVVVVVVVCCVVVPDPDDCVPVPDDDDDDDDPDDDPQVVVQVVCCVVPNVVDDGDDD

pLDDT: mean 88.35, std 10.15, range [54.41, 98.5]